Protein AF-A0A0G0BQN1-F1 (afdb_monomer_lite)

Sequence (142 aa):
MKVWSNLFIFFVFLTFLFSFQSVNAVGLVPCGNGVFDDSGNRIECNFCHIFELANNIYKFVVFELVPIVSILMIAIGGFTILISGASKPDAYKKGMDIIKITVVALIIIYASWLVVQFVLGILTSGPDQTWYNPTTWNQFDC

pLDDT: mean 74.26, std 11.16, range [49.66, 94.19]

Organism: NCBI:txid1618475

Foldseek 3Di:
DVVVVVVVVVVVVVVLVVPPPDDPCPDLQCADDPHADPVRHHRHDDPLSVLSSVVSVCCCCLVPVLVSVLVVQLVVLVVQLVVCPPPHVPSNVVSVVSNVVSVVVNCVSVVVLVVVQQVQLVVVDDPPGDSGDSCSSSPDPD

Radius of gyration: 21.96 Å; chains: 1; bounding box: 47×37×55 Å

InterPro domains:
  IPR043993 Type IV secretion system pilin [PF18895] (50-119)

Secondary structure (DSSP, 8-state):
-HHHHHHHHHHHHHHHHHT--------SS--STT-B-TTS-B----HHHHHHHHHHHHHIIIIIIHHHHHHHHHHHHHHHHHHHTTT-HHHHHHHHHHHHHHHHHHHHHHHHHHHHHHHHHHHT--TT--S--TTGGG----

Structure (mmCIF, N/CA/C/O backbone):
data_AF-A0A0G0BQN1-F1
#
_entry.id   AF-A0A0G0BQN1-F1
#
loop_
_atom_site.group_PDB
_atom_site.id
_atom_site.type_symbol
_atom_site.label_atom_id
_atom_site.label_alt_id
_atom_site.label_comp_id
_atom_site.label_asym_id
_atom_site.label_entity_id
_atom_site.label_seq_id
_atom_site.pdbx_PDB_ins_code
_atom_site.Cartn_x
_atom_site.Cartn_y
_atom_site.Cartn_z
_atom_site.occupancy
_atom_site.B_iso_or_equiv
_atom_site.auth_seq_id
_atom_site.auth_comp_id
_atom_site.auth_asym_id
_atom_site.auth_atom_id
_atom_site.pdbx_PDB_model_num
ATOM 1 N N . MET A 1 1 ? -18.821 16.408 28.438 1.00 52.41 1 MET A N 1
ATOM 2 C CA . MET A 1 1 ? -18.209 15.371 27.570 1.00 52.41 1 MET A CA 1
ATOM 3 C C . MET A 1 1 ? -18.250 15.705 26.072 1.00 52.41 1 MET A C 1
ATOM 5 O O . MET A 1 1 ? -17.236 15.511 25.422 1.00 52.41 1 MET A O 1
ATOM 9 N N . LYS A 1 2 ? -19.342 16.260 25.512 1.00 52.16 2 LYS A N 1
ATOM 10 C CA . LYS A 1 2 ? -19.440 16.615 24.071 1.00 52.16 2 LYS A CA 1
ATOM 11 C C . LYS A 1 2 ? -18.360 17.585 23.552 1.00 52.16 2 LYS A C 1
ATOM 13 O O . LYS A 1 2 ? -17.847 17.382 22.461 1.00 52.16 2 LYS A O 1
ATOM 18 N N . VAL A 1 3 ? -17.974 18.595 24.340 1.00 55.56 3 VAL A N 1
ATOM 19 C CA . VAL A 1 3 ? -16.977 19.609 23.926 1.00 55.56 3 VAL A CA 1
ATOM 20 C C . VAL A 1 3 ? -15.579 19.004 23.756 1.00 55.56 3 VAL A C 1
ATOM 22 O O . VAL A 1 3 ? -14.878 19.335 22.811 1.00 55.56 3 VAL A O 1
ATOM 25 N N . TRP A 1 4 ? -15.205 18.052 24.614 1.00 54.88 4 TRP A N 1
ATOM 26 C CA . TRP A 1 4 ? -13.903 17.381 24.551 1.00 54.88 4 TRP A CA 1
ATOM 27 C C . TRP A 1 4 ? -13.822 16.387 23.379 1.00 54.88 4 TRP A C 1
ATOM 29 O O . TRP A 1 4 ? -12.784 16.270 22.739 1.00 54.88 4 TRP A O 1
ATOM 39 N N . SER A 1 5 ? -14.950 15.761 23.016 1.00 58.78 5 SER A N 1
ATOM 40 C CA . SER A 1 5 ? -15.066 14.917 21.816 1.00 58.78 5 SER A CA 1
ATOM 41 C C . SER A 1 5 ? -14.889 15.713 20.519 1.00 58.78 5 SER A C 1
ATOM 43 O O . SER A 1 5 ? -14.205 15.248 19.613 1.00 58.78 5 SER A O 1
ATOM 45 N N . ASN A 1 6 ? -15.471 16.914 20.427 1.00 58.25 6 ASN A N 1
ATOM 46 C CA . ASN A 1 6 ? -15.323 17.771 19.244 1.00 58.25 6 ASN A CA 1
ATOM 47 C C . ASN A 1 6 ? -13.896 18.323 19.115 1.00 58.25 6 ASN A C 1
ATOM 49 O O . ASN A 1 6 ? -13.389 18.459 18.006 1.00 58.25 6 ASN A O 1
ATOM 53 N N . LEU A 1 7 ? -13.237 18.595 20.244 1.00 70.31 7 LEU A N 1
ATOM 54 C CA . LEU A 1 7 ? -11.866 19.103 20.288 1.00 70.31 7 LEU A CA 1
ATOM 55 C C . LEU A 1 7 ? -10.844 18.019 19.902 1.00 70.31 7 LEU A C 1
ATOM 57 O O . LEU A 1 7 ? -9.885 18.308 19.195 1.00 70.31 7 LEU A O 1
ATOM 61 N N . PHE A 1 8 ? -11.098 16.760 20.274 1.00 73.00 8 PHE A N 1
ATOM 62 C CA . PHE A 1 8 ? -10.275 15.619 19.863 1.00 73.00 8 PHE A CA 1
ATOM 63 C C . PHE A 1 8 ? -10.458 15.267 18.376 1.00 73.00 8 PHE A C 1
ATOM 65 O O . PHE A 1 8 ? -9.475 15.026 17.684 1.00 73.00 8 PHE A O 1
ATOM 72 N N . ILE A 1 9 ? -11.691 15.316 17.851 1.00 75.12 9 ILE A N 1
ATOM 73 C CA . ILE A 1 9 ? -11.966 15.133 16.411 1.00 75.12 9 ILE A CA 1
ATOM 74 C C . ILE A 1 9 ? -11.292 16.235 15.584 1.00 75.12 9 ILE A C 1
ATOM 76 O O . ILE A 1 9 ? -10.688 15.944 14.554 1.00 75.12 9 ILE A O 1
ATOM 80 N N . PHE A 1 10 ? -11.343 17.486 16.052 1.00 79.56 10 PHE A N 1
ATOM 81 C CA . PHE A 1 10 ? -10.657 18.606 15.410 1.00 79.56 10 PHE A CA 1
ATOM 82 C C . PHE A 1 10 ? -9.134 18.421 15.419 1.00 79.56 10 PHE A C 1
ATOM 84 O O . PHE A 1 10 ? -8.492 18.687 14.411 1.00 79.56 10 PHE A O 1
ATOM 91 N N . PHE A 1 11 ? -8.566 17.897 16.512 1.00 78.62 11 PHE A N 1
ATOM 92 C CA . PHE A 1 11 ? -7.132 17.615 16.624 1.00 78.62 11 PHE A CA 1
ATOM 93 C C . PHE A 1 11 ? -6.684 16.470 15.702 1.00 78.62 11 PHE A C 1
ATOM 95 O O . PHE A 1 11 ? -5.687 16.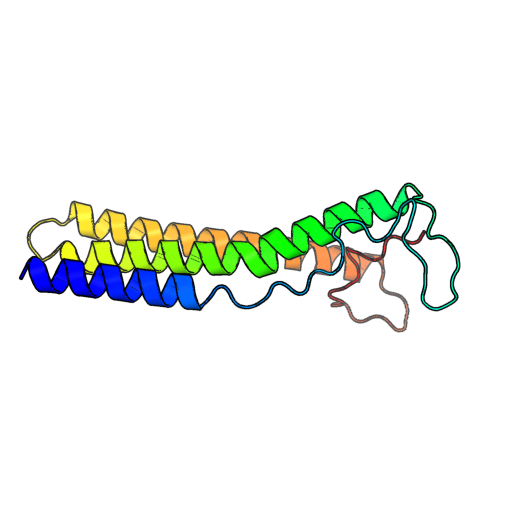619 15.005 1.00 78.62 11 PHE A O 1
ATOM 102 N N . VAL A 1 12 ? -7.454 15.377 15.617 1.00 79.06 12 VAL A N 1
ATOM 103 C CA . VAL A 1 12 ? -7.199 14.260 14.685 1.00 79.06 12 VAL A CA 1
ATOM 104 C C . VAL A 1 12 ? -7.296 14.721 13.224 1.00 79.06 12 VAL A C 1
ATOM 106 O O . VAL A 1 12 ? -6.461 14.353 12.396 1.00 79.06 12 VAL A O 1
ATOM 109 N N . PHE A 1 13 ? -8.270 15.579 12.908 1.00 74.56 13 PHE A N 1
ATOM 110 C CA . PHE A 1 13 ? -8.412 16.182 11.582 1.00 74.56 13 PHE A CA 1
ATOM 111 C C . PHE A 1 13 ? -7.251 17.137 11.256 1.00 74.56 13 PHE A C 1
ATOM 113 O O . PHE A 1 13 ? -6.736 17.112 10.143 1.00 74.56 13 PHE A O 1
ATOM 120 N N . LEU A 1 14 ? -6.771 17.918 12.231 1.00 73.31 14 LEU A N 1
ATOM 121 C CA . LEU A 1 14 ? -5.602 18.791 12.075 1.00 73.31 14 LEU A CA 1
ATOM 122 C C . LEU A 1 14 ? -4.302 18.008 11.878 1.00 73.31 14 LEU A C 1
ATOM 124 O O . LEU A 1 14 ? -3.493 18.390 11.039 1.00 73.31 14 LEU A O 1
ATOM 128 N N . THR A 1 15 ? -4.107 16.902 12.602 1.00 70.00 15 THR A N 1
ATOM 129 C CA . THR A 1 15 ? -2.942 16.028 12.396 1.00 70.00 15 THR A CA 1
ATOM 130 C C . THR A 1 15 ? -2.987 15.343 11.034 1.00 70.00 15 THR A C 1
ATOM 132 O O . THR A 1 15 ? -1.955 15.228 10.387 1.00 70.00 15 THR A O 1
ATOM 135 N N . PHE A 1 16 ? -4.180 14.973 10.553 1.00 68.12 16 PHE A N 1
ATOM 136 C CA . PHE A 1 16 ? -4.366 14.429 9.207 1.00 68.12 16 PHE A CA 1
ATOM 137 C C . PHE A 1 16 ? -4.061 15.475 8.123 1.00 68.12 16 PHE A C 1
ATOM 139 O O . PHE A 1 16 ? -3.376 15.167 7.153 1.00 68.12 16 PHE A O 1
ATOM 146 N N . LEU A 1 17 ? -4.482 16.732 8.322 1.00 66.62 17 LEU A N 1
ATOM 147 C CA . LEU A 1 17 ? -4.141 17.851 7.435 1.00 66.62 17 LEU A CA 1
ATOM 148 C C . LEU A 1 17 ? -2.638 18.184 7.436 1.00 66.62 17 LEU A C 1
ATOM 150 O O . LEU A 1 17 ? -2.108 18.624 6.419 1.00 66.62 17 LEU A O 1
ATOM 154 N N . PHE A 1 18 ? -1.946 17.967 8.555 1.00 63.12 18 PHE A N 1
ATOM 155 C CA . PHE A 1 18 ? -0.506 18.209 8.668 1.00 63.12 18 PHE A CA 1
ATOM 156 C C . PHE A 1 18 ? 0.346 17.072 8.070 1.00 63.12 18 PHE A C 1
ATOM 158 O O . PHE A 1 18 ? 1.505 17.290 7.728 1.00 63.12 18 PHE A O 1
ATOM 165 N N . SER A 1 19 ? -0.224 15.871 7.898 1.00 54.97 19 SER A N 1
ATOM 166 C CA . SER A 1 19 ? 0.442 14.716 7.276 1.00 54.97 19 SER A CA 1
ATOM 167 C C . SER A 1 19 ? 0.422 14.712 5.744 1.00 54.97 19 SER A C 1
ATOM 169 O O . SER A 1 19 ? 1.053 13.841 5.150 1.00 54.97 19 SER A O 1
ATOM 171 N N . PHE A 1 20 ? -0.227 15.678 5.083 1.00 56.59 20 PHE A N 1
ATOM 172 C CA . PHE A 1 20 ? -0.049 15.892 3.641 1.00 56.59 20 PHE A CA 1
ATOM 173 C C . PHE A 1 20 ? 1.320 16.544 3.376 1.00 56.59 20 PHE A C 1
ATOM 175 O O . PHE A 1 20 ? 1.406 17.713 3.003 1.00 56.59 20 PHE A O 1
ATOM 182 N N . GLN A 1 21 ? 2.413 15.819 3.623 1.00 56.06 21 GLN A N 1
ATOM 183 C CA . GLN A 1 21 ? 3.735 16.255 3.183 1.00 56.06 21 GLN A CA 1
ATOM 184 C C . GLN A 1 21 ? 3.933 15.971 1.689 1.00 56.06 21 GLN A C 1
ATOM 186 O O . GLN A 1 21 ? 3.294 15.109 1.093 1.00 56.06 21 GLN A O 1
ATOM 191 N N . SER A 1 22 ? 4.805 16.787 1.102 1.00 49.91 22 SER A N 1
ATOM 192 C CA . SER A 1 22 ? 5.112 16.959 -0.317 1.00 49.91 22 SER A CA 1
ATOM 193 C C . SER A 1 22 ? 5.118 15.677 -1.154 1.00 49.91 22 SER A C 1
ATOM 195 O O . SER A 1 22 ? 6.048 14.874 -1.071 1.00 49.91 22 SER A O 1
ATOM 197 N N . VAL A 1 23 ? 4.141 15.570 -2.059 1.00 52.09 23 VAL A N 1
ATOM 198 C CA . VAL A 1 23 ? 4.241 14.731 -3.259 1.00 52.09 23 VAL A CA 1
ATOM 199 C C . VAL A 1 23 ? 5.434 15.227 -4.076 1.00 52.09 23 VAL A C 1
ATOM 201 O O . VAL A 1 23 ? 5.432 16.352 -4.578 1.00 52.09 23 VAL A O 1
ATOM 204 N N . ASN A 1 24 ? 6.465 14.391 -4.204 1.00 53.50 24 ASN A N 1
ATOM 205 C CA . ASN A 1 24 ? 7.507 14.591 -5.204 1.00 53.50 24 ASN A CA 1
ATOM 206 C C . ASN A 1 24 ? 6.861 14.341 -6.567 1.00 53.50 24 ASN A C 1
ATOM 208 O O . ASN A 1 24 ? 6.546 13.203 -6.913 1.00 53.50 24 ASN A O 1
ATOM 212 N N . ALA A 1 25 ? 6.594 15.415 -7.306 1.00 49.66 25 ALA A N 1
ATOM 213 C CA . ALA A 1 25 ? 5.970 15.349 -8.617 1.00 49.66 25 ALA A CA 1
ATOM 214 C C . ALA A 1 25 ? 6.978 14.840 -9.660 1.00 49.66 25 ALA A C 1
ATOM 216 O O . ALA A 1 25 ? 7.491 15.604 -10.473 1.00 49.66 25 ALA A O 1
ATOM 217 N N . VAL A 1 26 ? 7.262 13.537 -9.640 1.00 57.91 26 VAL A N 1
ATOM 218 C CA . VAL A 1 26 ? 7.692 12.843 -10.856 1.00 57.91 26 VAL A CA 1
ATOM 219 C C . VAL A 1 26 ? 6.457 12.808 -11.752 1.00 57.91 26 VAL A C 1
ATOM 221 O O . VAL A 1 26 ? 5.398 12.339 -11.331 1.00 57.91 26 VAL A O 1
ATOM 224 N N . GLY A 1 27 ? 6.552 13.409 -12.938 1.00 64.88 27 GLY A N 1
ATOM 225 C CA . GLY A 1 27 ? 5.425 13.514 -13.860 1.00 64.88 27 GLY A CA 1
ATOM 226 C C . GLY A 1 27 ? 4.776 12.150 -14.087 1.00 64.88 27 GLY A C 1
ATOM 227 O O . GLY A 1 27 ? 5.459 11.175 -14.385 1.00 64.88 27 GLY A O 1
ATOM 228 N N . LEU A 1 28 ? 3.447 12.081 -13.946 1.00 64.50 28 LEU A N 1
ATOM 229 C CA . LEU A 1 28 ? 2.675 10.848 -14.154 1.00 64.50 28 LEU A CA 1
ATOM 230 C C . LEU A 1 28 ? 2.923 10.265 -15.557 1.00 64.50 28 LEU A C 1
ATOM 232 O O . LEU A 1 28 ? 2.929 9.048 -15.728 1.00 64.50 28 LEU A O 1
ATOM 236 N N . VAL A 1 29 ? 3.179 11.151 -16.527 1.00 67.12 29 VAL A N 1
ATOM 237 C CA . VAL A 1 29 ? 3.641 10.835 -17.878 1.00 67.12 29 VAL A CA 1
ATOM 238 C C . VAL A 1 29 ? 5.076 11.365 -18.034 1.00 67.12 29 VAL A C 1
ATOM 240 O O . VAL A 1 29 ? 5.262 12.583 -18.013 1.00 67.12 29 VAL A O 1
ATOM 243 N N . PRO A 1 30 ? 6.087 10.498 -18.209 1.00 69.50 30 PRO A N 1
ATOM 244 C CA . PRO A 1 30 ? 7.478 10.908 -18.413 1.00 69.50 30 PRO A CA 1
ATOM 245 C C . PRO A 1 30 ? 7.811 11.217 -19.888 1.00 69.50 30 PRO A C 1
ATOM 247 O O . PRO A 1 30 ? 8.970 11.178 -20.281 1.00 69.50 30 PRO A O 1
ATOM 250 N N . CYS A 1 31 ? 6.815 11.515 -20.726 1.00 74.81 31 CYS A N 1
ATOM 251 C CA . CYS A 1 31 ? 6.993 11.787 -22.154 1.00 74.81 31 CYS A CA 1
ATOM 252 C C . CYS A 1 31 ? 6.039 12.891 -22.631 1.00 74.81 31 CYS A C 1
ATOM 254 O O . CYS A 1 31 ? 4.992 13.135 -22.022 1.00 74.81 31 CYS A O 1
ATOM 256 N N . GLY A 1 32 ? 6.377 13.551 -23.739 1.00 68.88 32 GLY A N 1
ATOM 257 C CA . GLY A 1 32 ? 5.509 14.541 -24.377 1.00 68.88 32 GLY A CA 1
ATOM 258 C C . GLY A 1 32 ? 6.243 15.799 -24.828 1.00 68.88 32 GLY A C 1
ATOM 259 O O . GLY A 1 32 ? 7.434 15.992 -24.590 1.00 68.88 32 GLY A O 1
ATOM 260 N N . ASN A 1 33 ? 5.510 16.691 -25.496 1.00 63.16 33 ASN A N 1
ATOM 261 C CA . ASN A 1 33 ? 6.064 17.954 -25.977 1.00 63.16 33 ASN A CA 1
ATOM 262 C C . ASN A 1 33 ? 6.497 18.832 -24.792 1.00 63.16 33 ASN A C 1
ATOM 264 O O . ASN A 1 33 ? 5.653 19.388 -24.095 1.00 63.16 33 ASN A O 1
ATOM 268 N N . GLY A 1 34 ? 7.812 18.961 -24.588 1.00 67.00 34 GLY A N 1
ATOM 269 C CA . GLY A 1 34 ? 8.412 19.741 -23.499 1.00 67.00 34 GLY A CA 1
ATOM 270 C C . GLY A 1 34 ? 9.108 18.912 -22.415 1.00 67.00 34 GLY A C 1
ATOM 271 O O . GLY A 1 34 ? 9.641 19.508 -21.483 1.00 67.00 34 GLY A O 1
ATOM 272 N N . VAL A 1 35 ? 9.135 17.578 -22.538 1.00 70.38 35 VAL A N 1
ATOM 273 C CA . VAL A 1 35 ? 9.919 16.689 -21.667 1.00 70.38 35 VAL A CA 1
ATOM 274 C C . VAL A 1 35 ? 11.215 16.297 -22.379 1.00 70.38 35 VAL A C 1
ATOM 276 O O . VAL A 1 35 ? 11.184 15.814 -23.515 1.00 70.38 35 VAL A O 1
ATOM 279 N N . PHE A 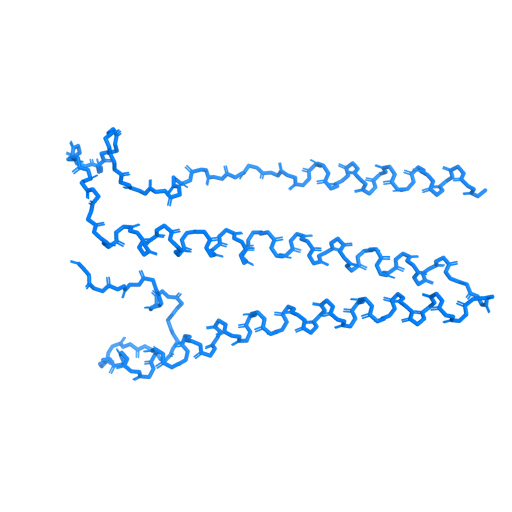1 36 ? 12.346 16.533 -21.714 1.00 70.38 36 PHE A N 1
ATOM 280 C CA . PHE A 1 36 ? 13.683 16.246 -22.224 1.00 70.38 36 PHE A CA 1
ATOM 281 C C . PHE A 1 36 ? 14.399 15.282 -21.279 1.00 70.38 36 PHE A C 1
ATOM 283 O O . PHE A 1 36 ? 14.222 15.386 -20.065 1.00 70.38 36 PHE A O 1
ATOM 290 N N . ASP A 1 37 ? 15.179 14.353 -21.826 1.00 72.94 37 ASP A N 1
ATOM 291 C CA . ASP A 1 37 ? 16.095 13.540 -21.023 1.00 72.94 37 ASP A CA 1
ATOM 292 C C . ASP A 1 37 ? 17.246 14.403 -20.458 1.00 72.94 37 ASP A C 1
ATOM 294 O O . ASP A 1 37 ? 17.428 15.564 -20.842 1.00 72.94 37 ASP A O 1
ATOM 298 N N . ASP A 1 38 ? 18.066 13.834 -19.569 1.00 73.38 38 ASP A N 1
ATOM 299 C CA . ASP A 1 38 ? 19.250 14.509 -19.004 1.00 73.38 38 ASP A CA 1
ATOM 300 C C . ASP A 1 38 ? 20.288 14.915 -20.076 1.00 73.38 38 ASP A C 1
ATOM 302 O O . ASP A 1 38 ? 21.215 15.678 -19.803 1.00 73.38 38 ASP A O 1
ATOM 306 N N . SER A 1 39 ? 20.132 14.413 -21.306 1.00 75.94 39 SER A N 1
ATOM 307 C CA . SER A 1 39 ? 20.958 14.718 -22.477 1.00 75.94 39 SER A CA 1
ATOM 308 C C . SER A 1 39 ? 20.327 15.767 -23.412 1.00 75.94 39 SER A C 1
ATOM 310 O O . SER A 1 39 ? 20.934 16.124 -24.423 1.00 75.94 39 SER A O 1
ATOM 312 N N . GLY A 1 40 ? 19.146 16.306 -23.082 1.00 74.81 40 GLY A N 1
ATOM 313 C CA . GLY A 1 40 ? 18.438 17.320 -23.867 1.00 74.81 40 GLY A CA 1
ATOM 314 C C . GLY A 1 40 ? 17.654 16.789 -25.077 1.00 74.81 40 GLY A C 1
ATOM 315 O O . GLY A 1 40 ? 17.189 17.593 -25.891 1.00 74.81 40 GLY A O 1
ATOM 316 N N . ASN A 1 41 ? 17.478 15.474 -25.218 1.00 75.19 41 ASN A N 1
ATOM 317 C CA . ASN A 1 41 ? 16.669 14.871 -26.278 1.00 75.19 41 ASN A CA 1
ATOM 318 C C . ASN A 1 41 ? 15.191 14.870 -25.893 1.00 75.19 41 ASN A C 1
ATOM 320 O O . ASN A 1 41 ? 14.833 14.639 -24.741 1.00 75.19 41 ASN A O 1
ATOM 324 N N . ARG A 1 42 ? 14.311 15.095 -26.872 1.00 70.25 42 ARG A N 1
ATOM 325 C CA . ARG A 1 42 ? 12.862 15.008 -26.653 1.00 70.25 42 ARG A CA 1
ATOM 326 C C . ARG A 1 42 ? 12.459 13.560 -26.407 1.00 70.25 42 ARG A C 1
ATOM 328 O O . ARG A 1 42 ? 12.756 12.698 -27.231 1.00 70.25 42 ARG A O 1
ATOM 335 N N . ILE A 1 43 ? 11.719 13.323 -25.329 1.00 74.31 43 ILE A N 1
ATOM 336 C CA . ILE A 1 43 ? 11.127 12.011 -25.060 1.00 74.31 43 ILE A CA 1
ATOM 337 C C . ILE A 1 43 ? 9.805 11.924 -25.825 1.00 74.31 43 ILE A C 1
ATOM 339 O O . ILE A 1 43 ? 8.765 12.430 -25.385 1.00 74.31 43 ILE A O 1
ATOM 343 N N . GLU A 1 44 ? 9.857 11.328 -27.016 1.00 72.19 44 GLU A N 1
ATOM 344 C CA . GLU A 1 44 ? 8.666 11.057 -27.819 1.00 72.19 44 GLU A CA 1
ATOM 345 C C . GLU A 1 44 ? 7.820 9.956 -27.164 1.00 72.19 44 GLU A C 1
ATOM 347 O O . GLU A 1 44 ? 8.320 8.900 -26.782 1.00 72.19 44 GLU A O 1
ATOM 352 N N . CYS A 1 45 ? 6.512 10.193 -27.024 1.00 73.12 45 CYS A N 1
ATOM 353 C CA . CYS A 1 45 ? 5.614 9.199 -26.446 1.00 73.12 45 CYS A CA 1
ATOM 354 C C . CYS A 1 45 ? 5.388 8.037 -27.420 1.00 73.12 45 CYS A C 1
ATOM 356 O O . CYS A 1 45 ? 4.580 8.136 -28.343 1.00 73.12 45 CYS A O 1
ATOM 358 N N . ASN A 1 46 ? 6.062 6.918 -27.173 1.00 71.50 46 ASN A N 1
ATOM 359 C CA . ASN A 1 46 ? 5.733 5.626 -27.765 1.00 71.50 46 ASN A CA 1
ATOM 360 C C . ASN A 1 46 ? 4.660 4.890 -26.927 1.00 71.50 46 ASN A C 1
ATOM 362 O O . ASN A 1 46 ? 4.402 5.249 -25.774 1.00 71.50 46 ASN A O 1
ATOM 366 N N . PHE A 1 47 ? 4.056 3.826 -27.470 1.00 70.00 47 PHE A N 1
ATOM 367 C CA . PHE A 1 47 ? 3.055 2.993 -26.779 1.00 70.00 47 PHE A CA 1
ATOM 368 C C . PHE A 1 47 ? 3.537 2.455 -25.420 1.00 70.00 47 PHE A C 1
ATOM 370 O O . PHE A 1 47 ? 2.733 2.198 -24.530 1.00 70.00 47 PHE A O 1
ATOM 377 N N . CYS A 1 48 ? 4.847 2.347 -25.229 1.00 74.19 48 CYS A N 1
ATOM 378 C CA . CYS A 1 48 ? 5.479 1.870 -24.004 1.00 74.19 48 CYS A CA 1
ATOM 379 C C . CYS A 1 48 ? 5.316 2.824 -22.814 1.00 74.19 48 CYS A C 1
ATOM 381 O O . CYS A 1 48 ? 5.072 2.378 -21.693 1.00 74.19 48 CYS A O 1
ATOM 383 N N . HIS A 1 49 ? 5.302 4.137 -23.051 1.00 75.06 49 HIS A N 1
ATOM 384 C CA . HIS A 1 49 ? 5.078 5.116 -21.984 1.00 75.06 49 HIS A CA 1
ATOM 385 C C . HIS A 1 49 ? 3.623 5.137 -21.479 1.00 75.06 49 HIS A C 1
ATOM 387 O O . HIS A 1 49 ? 3.355 5.638 -20.388 1.00 75.06 49 HIS A O 1
ATOM 393 N N . ILE A 1 50 ? 2.671 4.553 -22.221 1.00 75.88 50 ILE A N 1
ATOM 394 C CA . ILE A 1 50 ? 1.289 4.362 -21.744 1.00 75.88 50 ILE A CA 1
ATOM 395 C C . ILE A 1 50 ? 1.255 3.314 -20.622 1.00 75.88 50 ILE A C 1
ATOM 397 O O . ILE A 1 50 ? 0.552 3.494 -19.625 1.00 75.88 50 ILE A O 1
ATOM 401 N N . PHE A 1 51 ? 2.039 2.240 -20.749 1.00 75.50 51 PHE A N 1
ATOM 402 C CA . PHE A 1 51 ? 2.176 1.234 -19.693 1.00 75.50 51 PHE A CA 1
ATOM 403 C C . PHE A 1 51 ? 2.915 1.798 -18.478 1.00 75.50 51 PHE A C 1
ATOM 405 O O . PHE A 1 51 ? 2.539 1.516 -17.340 1.00 75.50 51 PHE A O 1
ATOM 412 N N . GLU A 1 52 ? 3.901 2.665 -18.705 1.00 77.19 52 GLU A N 1
ATOM 413 C CA . GLU A 1 52 ? 4.599 3.370 -17.633 1.00 77.19 52 GLU A CA 1
ATOM 414 C C . GLU A 1 52 ? 3.674 4.324 -16.863 1.00 77.19 52 GLU A C 1
ATOM 416 O O . GLU A 1 52 ? 3.675 4.313 -15.630 1.00 77.19 52 GLU A O 1
ATOM 421 N N . LEU A 1 53 ? 2.803 5.061 -17.563 1.00 78.12 53 LEU A N 1
ATOM 422 C CA . LEU A 1 53 ? 1.750 5.870 -16.942 1.00 78.12 53 LEU A CA 1
ATOM 423 C C . LEU A 1 53 ? 0.835 5.011 -16.060 1.00 78.12 53 LEU A C 1
ATOM 425 O O . LEU A 1 53 ? 0.578 5.364 -14.908 1.00 78.12 53 LEU A O 1
ATOM 429 N N . ALA A 1 54 ? 0.352 3.876 -16.572 1.00 80.75 54 ALA A N 1
ATOM 430 C CA . ALA A 1 54 ? -0.510 2.978 -15.804 1.00 80.75 54 ALA A CA 1
ATOM 431 C C . ALA A 1 54 ? 0.200 2.438 -14.549 1.00 80.75 54 ALA A C 1
ATOM 433 O O . ALA A 1 54 ? -0.389 2.397 -13.467 1.00 80.75 54 ALA A O 1
ATOM 434 N N . ASN A 1 55 ? 1.483 2.094 -14.668 1.00 79.81 55 ASN A N 1
ATOM 435 C CA . ASN A 1 55 ? 2.338 1.681 -13.557 1.00 79.81 55 ASN A CA 1
ATOM 436 C C . ASN A 1 55 ? 2.538 2.804 -12.524 1.00 79.81 55 ASN A C 1
ATOM 438 O O . ASN A 1 55 ? 2.437 2.552 -11.323 1.00 79.81 55 ASN A O 1
ATOM 442 N N . ASN A 1 56 ? 2.747 4.044 -12.962 1.00 79.25 56 ASN A N 1
ATOM 443 C CA . ASN A 1 56 ? 2.886 5.198 -12.072 1.00 79.25 56 ASN A CA 1
ATOM 444 C C . ASN A 1 56 ? 1.576 5.510 -11.336 1.00 79.25 56 ASN A C 1
ATOM 446 O O . ASN A 1 56 ? 1.593 5.749 -10.128 1.00 79.25 56 ASN A O 1
ATOM 450 N N . ILE A 1 57 ? 0.433 5.420 -12.026 1.00 83.75 57 ILE A N 1
ATOM 451 C CA . ILE A 1 57 ? -0.896 5.541 -11.409 1.00 83.75 57 ILE A CA 1
ATOM 452 C C . ILE A 1 57 ? -1.103 4.433 -10.379 1.00 83.75 57 ILE A C 1
ATOM 454 O O . ILE A 1 57 ? -1.511 4.716 -9.254 1.00 83.75 57 ILE A O 1
ATOM 458 N N . TYR A 1 58 ? -0.803 3.181 -10.731 1.00 83.94 58 TYR A N 1
ATOM 459 C CA . TYR A 1 58 ? -0.914 2.063 -9.797 1.00 83.94 58 TYR A CA 1
ATOM 460 C C . TYR A 1 58 ? -0.040 2.290 -8.563 1.00 83.94 58 TYR A C 1
ATOM 462 O O . TYR A 1 58 ? -0.521 2.131 -7.443 1.00 83.94 58 TYR A O 1
ATOM 470 N N . LYS A 1 59 ? 1.220 2.707 -8.746 1.00 81.06 59 LYS A N 1
ATOM 471 C CA . LYS A 1 59 ? 2.133 2.979 -7.632 1.00 81.06 59 LYS A CA 1
ATOM 472 C C . LYS A 1 59 ? 1.588 4.073 -6.723 1.00 81.06 59 LYS A C 1
ATOM 474 O O . LYS A 1 59 ? 1.551 3.885 -5.514 1.00 81.06 59 LYS A O 1
ATOM 479 N N . PHE A 1 60 ? 1.099 5.165 -7.300 1.00 81.31 60 PHE A N 1
ATOM 480 C CA . PHE A 1 60 ? 0.491 6.249 -6.539 1.00 81.31 60 PHE A CA 1
ATOM 481 C C . PHE A 1 60 ? -0.747 5.780 -5.762 1.00 81.31 60 PHE A C 1
ATOM 483 O O . PHE A 1 60 ? -0.869 6.018 -4.563 1.00 81.31 60 PHE A O 1
ATOM 490 N N . VAL A 1 61 ? -1.659 5.054 -6.409 1.00 84.94 61 VAL A N 1
ATOM 491 C CA . VAL A 1 61 ? -2.885 4.594 -5.747 1.00 84.94 61 VAL A CA 1
ATOM 492 C C . VAL A 1 61 ? -2.567 3.573 -4.652 1.00 84.94 61 VAL A C 1
ATOM 494 O O . VAL A 1 61 ? -3.074 3.695 -3.541 1.00 84.94 61 VAL A O 1
ATOM 497 N N . VAL A 1 62 ? -1.728 2.578 -4.928 1.00 84.62 62 VAL A N 1
ATOM 498 C CA . VAL A 1 62 ? -1.505 1.448 -4.015 1.00 84.62 62 VAL A CA 1
ATOM 499 C C . VAL A 1 62 ? -0.481 1.751 -2.924 1.00 84.62 62 VAL A C 1
ATOM 501 O O . VAL A 1 62 ? -0.681 1.333 -1.785 1.00 84.62 62 VAL A O 1
ATOM 504 N N . PHE A 1 63 ? 0.601 2.465 -3.231 1.00 81.19 63 PHE A N 1
ATOM 505 C CA . PHE A 1 63 ? 1.646 2.753 -2.244 1.00 81.19 63 PHE A CA 1
ATOM 506 C C . PHE A 1 63 ? 1.440 4.078 -1.509 1.00 81.19 63 PHE A C 1
ATOM 508 O O . PHE A 1 63 ? 1.872 4.172 -0.366 1.00 81.19 63 PHE A O 1
ATOM 515 N N . GLU A 1 64 ? 0.737 5.051 -2.097 1.00 81.06 64 GLU A N 1
ATOM 516 C CA . GLU A 1 64 ? 0.496 6.348 -1.450 1.00 81.06 64 GLU A CA 1
ATOM 517 C C . GLU A 1 64 ? -0.936 6.446 -0.905 1.00 81.06 64 GLU A C 1
ATOM 519 O O . GLU A 1 64 ? -1.157 6.701 0.277 1.00 81.06 64 GLU A O 1
ATOM 524 N N . LEU A 1 65 ? -1.945 6.196 -1.747 1.00 84.44 65 LEU A N 1
ATOM 525 C CA . LEU A 1 65 ? -3.339 6.500 -1.408 1.00 84.44 65 LEU A CA 1
ATOM 526 C C . LEU A 1 65 ? -4.001 5.433 -0.518 1.00 84.44 65 LEU A C 1
ATOM 528 O O . LEU A 1 65 ? -4.661 5.766 0.469 1.00 84.44 65 LEU A O 1
ATOM 532 N N . VAL A 1 66 ? -3.819 4.149 -0.833 1.00 87.75 66 VAL A N 1
ATOM 533 C CA . VAL A 1 66 ? -4.366 3.021 -0.058 1.00 87.75 66 VAL A CA 1
ATOM 534 C C . VAL A 1 66 ? -3.935 3.036 1.418 1.00 87.75 66 VAL A C 1
ATOM 536 O O . VAL A 1 66 ? -4.827 2.937 2.268 1.00 87.75 66 VAL A O 1
ATOM 539 N N . PRO A 1 67 ? -2.644 3.187 1.788 1.00 83.88 67 PRO A N 1
ATOM 540 C CA . PRO A 1 67 ? -2.258 3.206 3.199 1.00 83.88 67 PRO A CA 1
ATOM 541 C C . PRO A 1 67 ? -2.903 4.375 3.952 1.00 83.88 67 PRO A C 1
ATOM 543 O O . PRO A 1 67 ? -3.458 4.162 5.030 1.00 83.88 67 PRO A O 1
ATOM 546 N N . ILE A 1 68 ? -2.959 5.568 3.356 1.00 83.44 68 ILE A N 1
ATOM 547 C CA . ILE A 1 68 ? -3.605 6.744 3.963 1.00 83.44 68 ILE A CA 1
ATOM 548 C C . ILE A 1 68 ? -5.094 6.480 4.232 1.00 83.44 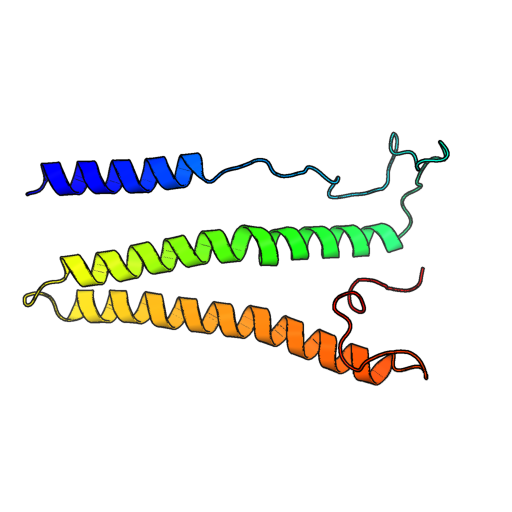68 ILE A C 1
ATOM 550 O O . ILE A 1 68 ? -5.583 6.692 5.346 1.00 83.44 68 ILE A O 1
ATOM 554 N N . VAL A 1 69 ? -5.823 5.975 3.232 1.00 86.12 69 VAL A N 1
ATOM 555 C CA . VAL A 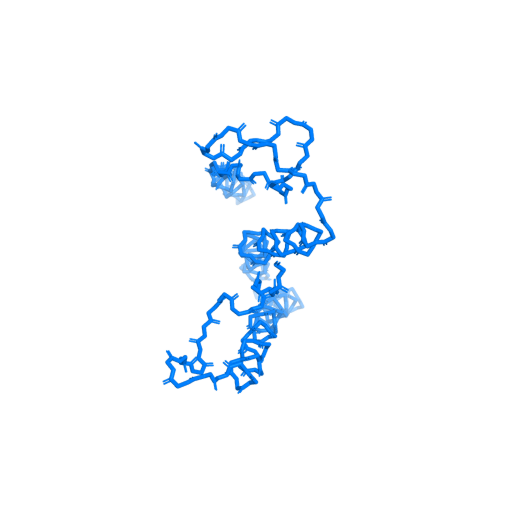1 69 ? -7.262 5.686 3.361 1.00 86.12 69 VAL A CA 1
ATOM 556 C C . VAL A 1 69 ? -7.516 4.572 4.377 1.00 86.12 69 VAL A C 1
ATOM 558 O O . VAL A 1 69 ? -8.456 4.652 5.170 1.00 86.12 69 VAL A O 1
ATOM 561 N N . SER A 1 70 ? -6.675 3.541 4.389 1.00 85.44 70 SER A N 1
ATOM 562 C CA . SER A 1 70 ? -6.831 2.415 5.309 1.00 85.44 70 SER A CA 1
ATOM 563 C C . SER A 1 70 ? -6.624 2.813 6.774 1.00 85.44 70 SER A C 1
ATOM 565 O O . SER A 1 70 ? -7.416 2.409 7.628 1.00 85.44 70 SER A O 1
ATOM 567 N N . ILE A 1 71 ? -5.651 3.682 7.070 1.00 84.94 71 ILE A N 1
ATOM 568 C CA . ILE A 1 71 ? -5.453 4.248 8.413 1.00 84.94 71 ILE A CA 1
ATOM 569 C C . ILE A 1 71 ? -6.698 5.028 8.850 1.00 84.94 71 ILE A C 1
ATOM 571 O O . ILE A 1 71 ? -7.159 4.872 9.983 1.00 84.94 71 ILE A O 1
ATOM 575 N N . LEU A 1 72 ? -7.290 5.817 7.948 1.00 84.75 72 LEU A N 1
ATOM 576 C CA . LEU A 1 72 ? -8.498 6.588 8.239 1.00 84.75 72 LEU A CA 1
ATOM 577 C C . LEU A 1 72 ? -9.703 5.678 8.541 1.00 84.75 72 LEU A C 1
ATOM 579 O O . LEU A 1 72 ? -10.417 5.897 9.521 1.00 84.75 72 LEU A O 1
ATOM 583 N N . MET A 1 73 ? -9.901 4.624 7.747 1.00 83.19 73 MET A N 1
ATOM 584 C CA . MET A 1 73 ? -10.952 3.619 7.966 1.00 83.19 73 MET A CA 1
ATOM 585 C C . MET A 1 73 ? -10.783 2.892 9.307 1.00 83.19 73 MET A C 1
ATOM 587 O O . MET A 1 73 ? -11.757 2.722 10.046 1.00 83.19 73 MET A O 1
ATOM 591 N N . ILE A 1 74 ? -9.550 2.508 9.657 1.00 85.31 74 ILE A N 1
ATOM 592 C CA . ILE A 1 74 ? -9.239 1.862 10.940 1.00 85.31 74 ILE A CA 1
ATOM 593 C C . ILE A 1 74 ? -9.488 2.829 12.102 1.00 85.31 74 ILE A C 1
ATOM 595 O O . ILE A 1 74 ? -10.079 2.426 13.106 1.00 85.31 74 ILE A O 1
ATOM 599 N N . ALA A 1 75 ? -9.118 4.105 11.967 1.00 84.25 75 ALA A N 1
ATOM 600 C CA . ALA A 1 75 ? -9.385 5.123 12.981 1.00 84.25 75 ALA A CA 1
ATOM 601 C C . ALA A 1 75 ? -10.895 5.317 13.211 1.00 84.25 75 ALA A C 1
ATOM 603 O O . ALA A 1 75 ? -11.344 5.349 14.359 1.00 84.25 75 ALA A O 1
ATOM 604 N N . ILE A 1 76 ? -11.700 5.371 12.143 1.00 81.94 76 ILE A N 1
ATOM 605 C CA . ILE A 1 76 ? -13.166 5.481 12.235 1.00 81.94 76 ILE A CA 1
ATOM 606 C C . ILE A 1 76 ? -13.772 4.222 12.872 1.00 81.94 76 ILE A C 1
ATOM 608 O O . ILE A 1 76 ? -14.630 4.325 13.756 1.00 81.94 76 ILE A O 1
ATOM 612 N N . GLY A 1 77 ? -13.316 3.033 12.470 1.00 82.12 77 GLY A N 1
ATOM 613 C CA . GLY A 1 77 ? -13.750 1.763 13.055 1.00 82.12 77 GLY A CA 1
ATOM 614 C C . GLY A 1 77 ? -13.423 1.674 14.547 1.00 82.12 77 GLY A C 1
ATOM 615 O O . GLY A 1 77 ? -14.303 1.380 15.359 1.00 82.12 77 GLY A O 1
ATOM 616 N N . GLY A 1 78 ? -12.191 2.025 14.927 1.00 82.88 78 GLY A N 1
ATOM 617 C CA . GLY A 1 78 ? -11.732 2.049 16.316 1.00 82.88 78 GLY A CA 1
ATOM 618 C C . GLY A 1 78 ? -12.500 3.057 17.169 1.00 82.88 78 GLY A C 1
ATOM 619 O O . GLY A 1 78 ? -12.942 2.735 18.271 1.00 82.88 78 GLY A O 1
ATOM 620 N N . PHE A 1 79 ? -12.760 4.251 16.638 1.00 78.69 79 PHE A N 1
ATOM 621 C CA . PHE A 1 79 ? -13.553 5.265 17.331 1.00 78.69 79 PHE A CA 1
ATOM 622 C C . PHE A 1 79 ? -15.015 4.831 17.524 1.00 78.69 79 PHE A C 1
ATOM 624 O O . PHE A 1 79 ? -15.591 5.030 18.595 1.00 78.69 79 PHE A O 1
ATOM 631 N N . THR A 1 80 ? -15.597 4.159 16.528 1.00 78.56 80 THR A N 1
ATOM 632 C CA . THR A 1 80 ? -16.955 3.595 16.616 1.00 78.56 80 THR A CA 1
ATOM 633 C C . THR A 1 80 ? -17.054 2.545 17.726 1.00 78.56 80 THR A C 1
ATOM 635 O O . THR A 1 80 ? -18.036 2.527 18.473 1.00 78.56 80 THR A O 1
ATOM 638 N N . ILE A 1 81 ? -16.015 1.721 17.898 1.00 80.62 81 ILE A N 1
ATOM 639 C CA . ILE A 1 81 ? -15.919 0.756 19.002 1.00 80.62 81 ILE A CA 1
ATOM 640 C C . ILE A 1 81 ? -15.845 1.482 20.352 1.00 80.62 81 ILE A C 1
ATOM 642 O O . ILE A 1 81 ? -16.606 1.146 21.259 1.00 80.62 81 ILE A O 1
ATOM 646 N N . LEU A 1 82 ? -15.000 2.508 20.486 1.00 78.69 82 LEU A N 1
ATOM 647 C CA . LEU A 1 82 ? -14.825 3.241 21.749 1.00 78.69 82 LEU A CA 1
ATOM 648 C C . LEU A 1 82 ? -16.099 3.977 22.203 1.00 78.69 82 LEU A C 1
ATOM 650 O O . LEU A 1 82 ? -16.381 4.029 23.398 1.00 78.69 82 LEU A O 1
ATOM 654 N N . ILE A 1 83 ? -16.898 4.508 21.270 1.00 76.62 83 ILE A N 1
ATOM 655 C CA . ILE A 1 83 ? -18.157 5.205 21.595 1.00 76.62 83 ILE A CA 1
ATOM 656 C C . ILE A 1 83 ? -19.311 4.232 21.859 1.00 76.62 83 ILE A C 1
ATOM 658 O O . ILE A 1 83 ? -20.274 4.589 22.541 1.00 76.62 83 ILE A O 1
ATOM 662 N N . SER A 1 84 ? -19.248 3.011 21.319 1.00 72.31 84 SER A N 1
ATOM 663 C CA . SER A 1 84 ? -20.372 2.072 21.386 1.00 72.31 84 SER A CA 1
ATOM 664 C C . SER A 1 84 ? -20.783 1.705 22.821 1.00 72.31 84 SER A C 1
ATOM 666 O O . SER A 1 84 ? -21.979 1.532 23.067 1.00 72.31 84 SER A O 1
ATOM 668 N N . GLY A 1 85 ? -19.843 1.708 23.779 1.00 62.09 85 GLY A N 1
ATOM 669 C CA . GLY A 1 85 ? -20.104 1.434 25.198 1.00 62.09 85 GLY A CA 1
ATOM 670 C C . GLY A 1 85 ? -20.822 0.095 25.447 1.00 62.09 85 GLY A C 1
ATOM 671 O O . GLY A 1 85 ? -21.162 -0.643 24.527 1.00 62.09 85 GLY A O 1
ATOM 672 N N . ALA A 1 86 ? -21.115 -0.234 26.708 1.00 59.34 86 ALA A N 1
ATOM 673 C CA . ALA A 1 86 ? -21.866 -1.454 27.047 1.00 59.34 86 ALA A CA 1
ATOM 674 C C 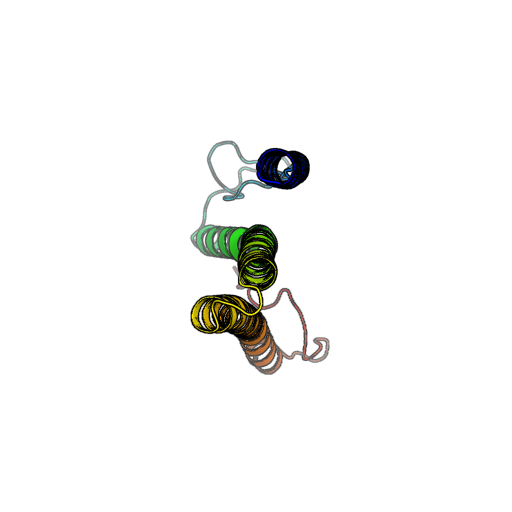. ALA A 1 86 ? -23.331 -1.446 26.546 1.00 59.34 86 ALA A C 1
ATOM 676 O O . ALA A 1 86 ? -24.023 -2.456 26.619 1.00 59.34 86 ALA A O 1
ATOM 677 N N . SER A 1 87 ? -23.826 -0.306 26.053 1.00 61.66 87 SER A N 1
ATOM 678 C CA . SER A 1 87 ? -25.252 -0.074 25.797 1.00 61.66 87 SER A CA 1
ATOM 679 C C . SER A 1 87 ? -25.694 -0.334 24.351 1.00 61.66 87 SER A C 1
ATOM 681 O O . SER A 1 87 ? -26.896 -0.316 24.093 1.00 61.66 87 SER A O 1
ATOM 683 N N . LYS A 1 88 ? -24.770 -0.533 23.393 1.00 66.62 88 LYS A N 1
ATOM 684 C CA . LYS A 1 88 ? -25.098 -0.736 21.964 1.00 66.62 88 LYS A CA 1
ATOM 685 C C . LYS A 1 88 ? -24.202 -1.799 21.304 1.00 66.62 88 LYS A C 1
ATOM 687 O O . LYS A 1 88 ? -23.259 -1.447 20.590 1.00 66.62 88 LYS A O 1
ATOM 692 N N . PRO A 1 89 ? -24.510 -3.098 21.476 1.00 72.25 89 PRO A N 1
ATOM 693 C CA . PRO A 1 89 ? -23.719 -4.193 20.904 1.00 72.25 89 PRO A CA 1
ATOM 694 C C . PRO A 1 89 ? -23.641 -4.163 19.367 1.00 72.25 89 PRO A C 1
ATOM 696 O O . PRO A 1 89 ? -22.640 -4.593 18.795 1.00 72.25 89 PRO A O 1
ATOM 699 N N . ASP A 1 90 ? -24.645 -3.604 18.688 1.00 78.38 90 ASP A N 1
ATOM 700 C CA . ASP A 1 90 ? -24.649 -3.495 17.223 1.00 78.38 90 ASP A CA 1
ATOM 701 C C . ASP A 1 90 ? -23.604 -2.503 16.697 1.00 78.38 90 ASP A C 1
ATOM 703 O O . ASP A 1 90 ? -22.975 -2.743 15.666 1.00 78.38 90 ASP A O 1
ATOM 707 N N . ALA A 1 91 ? -23.355 -1.411 17.427 1.00 72.31 91 ALA A N 1
ATOM 708 C CA . ALA A 1 91 ? -22.333 -0.433 17.054 1.00 72.31 91 ALA A CA 1
ATOM 709 C C . ALA A 1 91 ? -20.914 -0.994 17.255 1.00 72.31 91 ALA A C 1
ATOM 711 O O . ALA A 1 91 ? -20.033 -0.742 16.433 1.00 72.31 91 ALA A O 1
ATOM 712 N N . TYR A 1 92 ? -20.719 -1.816 18.292 1.00 77.81 92 TYR A N 1
ATOM 713 C CA . TYR A 1 92 ? -19.468 -2.542 18.518 1.00 77.81 92 TYR A CA 1
ATOM 714 C C . TYR A 1 92 ? -19.178 -3.527 17.381 1.00 77.81 92 TYR A C 1
ATOM 716 O O . TYR A 1 92 ? -18.089 -3.514 16.803 1.00 77.81 92 TYR A O 1
ATOM 724 N N . LYS A 1 93 ? -20.174 -4.349 17.015 1.00 81.88 93 LYS A N 1
ATOM 725 C CA . LYS A 1 93 ? -20.048 -5.300 15.902 1.00 81.88 93 LYS A CA 1
ATOM 726 C C . LYS A 1 93 ? -19.713 -4.582 14.601 1.00 81.88 93 LYS A C 1
ATOM 728 O O . LYS A 1 93 ? -18.775 -4.990 13.929 1.00 81.88 93 LYS A O 1
ATOM 733 N N . LYS A 1 94 ? -20.409 -3.483 14.293 1.00 81.88 94 LYS A N 1
ATOM 734 C CA . LYS A 1 94 ? -20.163 -2.691 13.081 1.00 81.88 94 LYS A CA 1
ATOM 735 C C . LYS A 1 94 ? -18.747 -2.109 13.031 1.00 81.88 94 LYS A C 1
ATOM 737 O O . LYS A 1 94 ? -18.103 -2.183 11.992 1.00 81.88 94 LYS A O 1
ATOM 742 N N . GLY A 1 95 ? -18.242 -1.560 14.138 1.00 80.06 95 GLY A N 1
ATOM 743 C CA . GLY A 1 95 ? -16.873 -1.037 14.193 1.00 80.06 95 GLY A CA 1
ATOM 744 C C . GLY A 1 95 ? -15.812 -2.127 14.004 1.00 80.06 95 GLY A C 1
ATOM 745 O O . GLY A 1 95 ? -14.849 -1.929 13.265 1.00 80.06 95 GLY A O 1
ATOM 746 N N . MET A 1 96 ? -16.022 -3.304 14.603 1.00 83.00 96 MET A N 1
ATOM 747 C CA . MET A 1 96 ? -15.130 -4.456 14.433 1.00 83.00 96 MET A CA 1
ATOM 748 C C . MET A 1 96 ? -15.157 -5.001 13.001 1.00 83.00 96 MET A C 1
ATOM 750 O O . MET A 1 96 ? -14.129 -5.422 12.476 1.00 83.00 96 MET A O 1
ATOM 754 N N . ASP A 1 97 ? -16.327 -4.977 12.368 1.00 88.56 97 ASP A N 1
ATOM 755 C CA . ASP A 1 97 ? -16.507 -5.430 10.992 1.00 88.56 97 ASP A CA 1
ATOM 756 C C . ASP A 1 97 ? -15.761 -4.521 10.007 1.00 88.56 97 ASP A C 1
ATOM 758 O O . ASP A 1 97 ? -15.010 -5.007 9.166 1.00 88.56 97 ASP A O 1
ATOM 762 N N . ILE A 1 98 ? -15.842 -3.197 10.193 1.00 85.75 98 ILE A N 1
ATOM 763 C CA . ILE A 1 98 ? -15.098 -2.214 9.385 1.00 85.75 98 ILE A CA 1
ATOM 764 C C . ILE A 1 98 ? -13.586 -2.466 9.462 1.00 85.75 98 ILE A C 1
ATOM 766 O O . ILE A 1 98 ? -12.910 -2.474 8.432 1.00 85.75 98 ILE A O 1
ATOM 770 N N . ILE A 1 99 ? -13.047 -2.709 10.662 1.00 87.94 99 ILE A N 1
ATOM 771 C CA . ILE A 1 99 ? -11.615 -2.995 10.834 1.00 87.94 99 ILE A CA 1
ATOM 772 C C . ILE A 1 99 ? -11.243 -4.301 10.128 1.00 87.94 99 ILE A C 1
ATOM 774 O O . ILE A 1 99 ? -10.277 -4.327 9.366 1.00 87.94 99 ILE A O 1
ATOM 778 N N . LYS A 1 100 ? -12.016 -5.375 10.332 1.00 89.75 100 LYS A N 1
ATOM 779 C CA . LYS A 1 100 ? -11.757 -6.678 9.700 1.00 89.75 100 LYS A CA 1
ATOM 780 C C . LYS A 1 100 ? -11.771 -6.583 8.179 1.00 89.75 100 LYS A C 1
ATOM 782 O O . LYS A 1 100 ? -10.838 -7.059 7.540 1.00 89.75 100 LYS A O 1
ATOM 787 N N . ILE A 1 101 ? -12.785 -5.935 7.611 1.00 92.06 101 ILE A N 1
ATOM 788 C CA . ILE A 1 101 ? -12.912 -5.744 6.163 1.00 92.06 101 ILE A CA 1
ATOM 789 C C . ILE A 1 101 ? -11.724 -4.939 5.624 1.00 92.06 101 ILE A C 1
ATOM 791 O O . ILE A 1 101 ? -11.141 -5.322 4.613 1.00 92.06 101 ILE A O 1
ATOM 795 N N . THR A 1 102 ? -11.316 -3.874 6.321 1.00 89.75 102 THR A N 1
ATOM 796 C CA . THR A 1 102 ? -10.171 -3.044 5.907 1.00 89.75 102 THR A CA 1
ATOM 797 C C . THR A 1 102 ? -8.865 -3.840 5.907 1.00 89.75 102 THR A C 1
ATOM 799 O O . THR A 1 102 ? -8.101 -3.773 4.947 1.00 89.75 102 THR A O 1
ATOM 802 N N . VAL A 1 103 ? -8.619 -4.641 6.948 1.00 92.56 103 VAL A N 1
ATOM 803 C CA . VAL A 1 103 ? -7.420 -5.492 7.038 1.00 92.56 103 VAL A CA 1
ATOM 804 C C . VAL A 1 103 ? -7.415 -6.555 5.939 1.00 92.56 103 VAL A C 1
ATOM 806 O O . VAL A 1 103 ? -6.393 -6.753 5.286 1.00 92.56 103 VAL A O 1
ATOM 809 N N . VAL A 1 104 ? -8.553 -7.206 5.689 1.00 93.31 104 VAL A N 1
ATOM 810 C CA . VAL A 1 104 ? -8.676 -8.201 4.614 1.00 93.31 104 VAL A CA 1
ATOM 811 C C . VAL A 1 104 ? -8.433 -7.561 3.246 1.00 93.31 104 VAL A C 1
ATOM 813 O O . VAL A 1 104 ? -7.705 -8.130 2.436 1.00 93.31 104 VAL A O 1
ATOM 816 N N . ALA A 1 105 ? -8.967 -6.363 2.997 1.00 90.19 105 ALA A N 1
ATOM 817 C CA . ALA A 1 105 ? -8.733 -5.638 1.751 1.00 90.19 105 ALA A CA 1
ATOM 818 C C . ALA A 1 105 ? -7.245 -5.311 1.540 1.00 90.19 105 ALA A C 1
ATOM 820 O O . ALA A 1 105 ? -6.721 -5.556 0.455 1.00 90.19 105 ALA A O 1
ATOM 821 N N . LEU A 1 106 ? -6.544 -4.833 2.576 1.00 91.75 106 LEU A N 1
ATOM 822 C CA . LEU A 1 106 ? -5.099 -4.586 2.502 1.00 91.75 106 LEU A CA 1
ATOM 823 C C . LEU A 1 106 ? -4.323 -5.862 2.172 1.00 91.75 106 LEU A C 1
ATOM 825 O O . LEU A 1 106 ? -3.471 -5.851 1.284 1.00 91.75 106 LEU A O 1
ATOM 829 N N . ILE A 1 107 ? -4.646 -6.969 2.846 1.00 94.19 107 ILE A N 1
ATOM 830 C CA . ILE A 1 107 ? -4.004 -8.260 2.587 1.00 94.19 107 ILE A CA 1
ATOM 831 C C . ILE A 1 107 ? -4.214 -8.675 1.131 1.00 94.19 107 ILE A C 1
ATOM 833 O O . ILE A 1 107 ? -3.252 -9.068 0.486 1.00 94.19 107 ILE A O 1
ATOM 837 N N . ILE A 1 108 ? -5.430 -8.557 0.593 1.00 93.62 108 ILE A N 1
ATOM 838 C CA . ILE A 1 108 ? -5.726 -8.939 -0.796 1.00 93.62 108 ILE A CA 1
ATOM 839 C C . ILE A 1 108 ? -4.939 -8.078 -1.790 1.00 93.62 108 ILE A C 1
ATOM 841 O O . ILE A 1 108 ? -4.370 -8.622 -2.734 1.00 93.62 108 ILE A O 1
ATOM 845 N N . ILE A 1 109 ? -4.869 -6.760 -1.578 1.00 90.38 109 ILE A N 1
ATOM 846 C CA . ILE A 1 109 ? -4.144 -5.842 -2.471 1.00 90.38 109 ILE A CA 1
ATOM 847 C C . ILE A 1 109 ? -2.653 -6.205 -2.517 1.00 90.38 109 ILE A C 1
ATOM 849 O O . ILE A 1 109 ? -2.099 -6.423 -3.597 1.00 90.38 109 ILE A O 1
ATOM 853 N N . TYR A 1 110 ? -2.008 -6.340 -1.354 1.00 88.94 110 TYR A N 1
ATOM 854 C CA . TYR A 1 110 ? -0.582 -6.672 -1.296 1.00 88.94 110 TYR A CA 1
ATOM 855 C C . TYR A 1 110 ? -0.291 -8.122 -1.701 1.00 88.94 110 TYR A C 1
ATOM 857 O O . TYR A 1 110 ? 0.727 -8.382 -2.341 1.00 88.94 110 TYR A O 1
ATOM 865 N N . ALA A 1 111 ? -1.185 -9.065 -1.392 1.00 91.25 111 ALA A N 1
ATOM 866 C CA . ALA A 1 111 ? -1.057 -10.451 -1.831 1.00 91.25 111 ALA A CA 1
ATOM 867 C C . ALA A 1 111 ? -1.174 -10.565 -3.353 1.00 91.25 111 ALA A C 1
ATOM 869 O O . ALA A 1 111 ? -0.385 -11.277 -3.963 1.00 91.25 111 ALA A O 1
ATOM 870 N N . SER A 1 112 ? -2.103 -9.835 -3.978 1.00 90.25 112 SER A N 1
ATOM 871 C CA . SER A 1 112 ? -2.226 -9.792 -5.438 1.00 90.25 112 SER A CA 1
ATOM 872 C C . SER A 1 112 ? -0.934 -9.301 -6.082 1.00 90.25 112 SER A C 1
ATOM 874 O O . SER A 1 112 ? -0.457 -9.914 -7.035 1.00 90.25 112 SER A O 1
ATOM 876 N N . TRP A 1 113 ? -0.344 -8.227 -5.548 1.00 86.25 113 TRP A N 1
ATOM 877 C CA . TRP A 1 113 ? 0.940 -7.728 -6.037 1.00 86.25 113 TRP A CA 1
ATOM 878 C C . TRP A 1 113 ? 2.044 -8.786 -5.897 1.00 86.25 113 TRP A C 1
ATOM 880 O O . TRP A 1 113 ? 2.746 -9.073 -6.863 1.00 86.25 113 TRP A O 1
ATOM 890 N N . LEU A 1 114 ? 2.138 -9.445 -4.739 1.00 86.38 114 LEU A N 1
ATOM 891 C CA . LEU A 1 114 ? 3.132 -10.491 -4.486 1.00 86.38 114 LEU A CA 1
ATOM 892 C C . LEU A 1 114 ? 2.972 -11.697 -5.423 1.00 86.38 114 L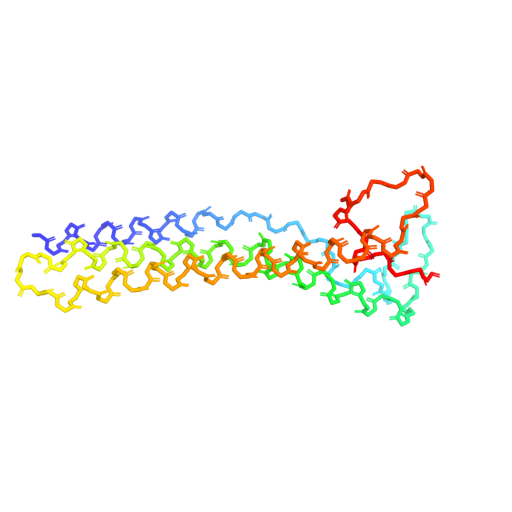EU A C 1
ATOM 894 O O . LEU A 1 114 ? 3.969 -12.213 -5.924 1.00 86.38 114 LEU A O 1
ATOM 898 N N . VAL A 1 115 ? 1.739 -12.131 -5.694 1.00 87.44 115 VAL A N 1
ATOM 899 C CA . VAL A 1 115 ? 1.461 -13.245 -6.615 1.00 87.44 115 VAL A CA 1
ATOM 900 C C . VAL A 1 115 ? 1.897 -12.899 -8.038 1.00 87.44 115 VAL A C 1
ATOM 902 O O . VAL A 1 115 ? 2.535 -13.727 -8.686 1.00 87.44 115 VAL A O 1
ATOM 905 N N . VAL A 1 116 ? 1.618 -11.682 -8.515 1.00 85.62 116 VAL A N 1
ATOM 906 C CA . VAL A 1 116 ? 2.084 -11.228 -9.837 1.00 85.62 116 VAL A CA 1
ATOM 907 C C . VAL A 1 116 ? 3.612 -11.229 -9.896 1.00 85.62 116 VAL A C 1
ATOM 909 O O . VAL A 1 116 ? 4.177 -11.795 -10.832 1.00 85.62 116 VAL A O 1
ATOM 912 N N . GLN A 1 117 ? 4.285 -10.694 -8.870 1.00 81.31 117 GLN A N 1
ATOM 913 C CA . GLN A 1 117 ? 5.751 -10.714 -8.797 1.00 81.31 117 GLN A CA 1
ATOM 914 C C . GLN A 1 117 ? 6.314 -12.135 -8.805 1.00 81.31 117 GLN A C 1
ATOM 916 O O . GLN A 1 117 ? 7.310 -12.393 -9.475 1.00 81.31 117 GLN A O 1
ATOM 921 N N . PHE A 1 118 ? 5.673 -13.055 -8.086 1.00 83.69 118 PHE A N 1
ATOM 922 C CA . PHE A 1 118 ? 6.096 -14.447 -8.014 1.00 83.69 118 PHE A CA 1
ATOM 923 C C . PHE A 1 118 ? 5.965 -15.154 -9.368 1.00 83.69 118 PHE A C 1
ATOM 925 O O . PHE A 1 118 ? 6.904 -15.811 -9.813 1.00 83.69 118 PHE A O 1
ATOM 932 N N . VAL A 1 119 ? 4.832 -14.982 -10.057 1.00 84.31 119 VAL A N 1
ATOM 933 C CA . VAL A 1 119 ? 4.612 -15.578 -11.385 1.00 84.31 119 VAL A CA 1
ATOM 934 C C . VAL A 1 119 ? 5.604 -15.014 -12.403 1.00 84.31 119 VAL A C 1
ATOM 936 O O . VAL A 1 119 ? 6.247 -15.786 -13.112 1.00 84.31 119 VAL A O 1
ATOM 939 N N . LEU A 1 120 ? 5.785 -13.691 -12.447 1.00 80.25 120 LEU A N 1
ATOM 940 C CA . LEU A 1 120 ? 6.745 -13.055 -13.356 1.00 80.25 120 LEU A CA 1
ATOM 941 C C . LEU A 1 120 ? 8.194 -13.444 -13.031 1.00 80.25 120 LEU A C 1
ATOM 943 O O . LEU A 1 120 ? 8.978 -13.686 -13.942 1.00 80.25 120 LEU A O 1
ATOM 947 N N . GLY A 1 121 ? 8.546 -13.565 -11.749 1.00 75.25 121 GLY A N 1
ATOM 948 C CA . GLY A 1 121 ? 9.882 -13.978 -11.316 1.00 75.25 121 GLY A CA 1
ATOM 949 C C . GLY A 1 121 ? 10.248 -15.393 -11.765 1.00 75.25 121 GLY A C 1
ATOM 950 O O . GLY A 1 121 ? 11.383 -15.632 -12.164 1.00 75.25 121 GLY A O 1
ATOM 951 N N . ILE A 1 122 ? 9.287 -16.323 -11.766 1.00 78.00 122 ILE A N 1
ATOM 952 C CA . ILE A 1 122 ? 9.500 -17.680 -12.292 1.00 78.00 122 ILE A CA 1
ATOM 953 C C . ILE A 1 122 ? 9.696 -17.641 -13.813 1.00 78.00 122 ILE A C 1
ATOM 955 O O . ILE A 1 122 ? 10.612 -18.283 -14.325 1.00 78.00 122 ILE A O 1
ATOM 959 N N . LEU A 1 123 ? 8.863 -16.885 -14.533 1.00 76.31 123 LEU A N 1
ATOM 960 C CA . LEU A 1 123 ? 8.875 -16.844 -16.001 1.00 76.31 123 LEU A CA 1
ATOM 961 C C . LEU A 1 123 ? 10.093 -16.107 -16.586 1.00 76.31 123 LEU A C 1
ATOM 963 O O . LEU A 1 123 ? 10.572 -16.491 -17.649 1.00 76.31 123 LEU A O 1
ATOM 967 N N . THR A 1 124 ? 10.605 -15.089 -15.891 1.00 69.25 124 THR A N 1
ATOM 968 C CA . THR A 1 124 ? 11.733 -14.244 -16.333 1.00 69.25 124 THR A CA 1
ATOM 969 C C . THR A 1 124 ? 13.075 -14.675 -15.714 1.00 69.25 124 THR A C 1
ATOM 971 O O . THR A 1 124 ? 14.087 -13.995 -15.874 1.00 69.25 124 THR A O 1
ATOM 974 N N . SER A 1 125 ? 13.126 -15.807 -15.002 1.00 61.69 125 SER A N 1
ATOM 975 C CA . SER A 1 125 ? 14.350 -16.278 -14.337 1.00 61.69 125 SER A CA 1
ATOM 976 C C . SER A 1 125 ? 15.458 -16.682 -15.330 1.00 61.69 125 SER A C 1
ATOM 978 O O . SER A 1 125 ? 15.540 -17.814 -15.800 1.00 61.69 125 SER A O 1
ATOM 980 N N . GLY A 1 126 ? 16.339 -15.730 -15.651 1.00 61.62 126 GLY A N 1
ATOM 981 C CA . GLY A 1 126 ? 17.681 -15.983 -16.184 1.00 61.62 126 GLY A CA 1
ATOM 982 C C . GLY A 1 126 ? 18.674 -16.361 -15.069 1.00 61.62 126 GLY A C 1
ATOM 983 O O . GLY A 1 126 ? 18.342 -16.212 -13.892 1.00 61.62 126 GLY A O 1
ATOM 984 N N . PRO A 1 127 ? 19.899 -16.817 -15.405 1.00 56.53 127 PRO A N 1
ATOM 985 C CA . PRO A 1 127 ? 20.894 -17.335 -14.448 1.00 56.53 127 PRO A CA 1
ATOM 986 C C . PRO A 1 127 ? 21.288 -16.363 -13.317 1.00 56.53 127 PRO A C 1
ATOM 988 O O . PRO A 1 127 ? 21.826 -16.804 -12.302 1.00 56.53 127 PRO A O 1
ATOM 991 N N . ASP A 1 128 ? 20.953 -15.076 -13.453 1.00 58.22 128 ASP A N 1
ATOM 992 C CA . ASP A 1 128 ? 21.370 -13.999 -12.552 1.00 58.22 128 ASP A CA 1
ATOM 993 C C . ASP A 1 128 ? 20.189 -13.361 -11.782 1.00 58.22 128 ASP A C 1
ATOM 995 O O . ASP A 1 128 ? 20.383 -12.408 -11.026 1.00 58.22 128 ASP A O 1
ATOM 999 N N . GLN A 1 129 ? 18.952 -13.846 -11.976 1.00 61.09 129 GLN A N 1
ATOM 1000 C CA . GLN A 1 129 ? 17.736 -13.239 -11.417 1.00 61.09 129 GLN A CA 1
ATOM 1001 C C . GLN A 1 129 ? 17.190 -14.048 -10.232 1.00 61.09 129 GLN A C 1
ATOM 1003 O O . GLN A 1 129 ? 16.923 -15.246 -10.325 1.00 61.09 129 GLN A O 1
ATOM 1008 N N . THR A 1 130 ? 16.980 -13.380 -9.097 1.00 62.50 130 THR A N 1
ATOM 1009 C CA . THR A 1 130 ? 16.269 -13.944 -7.944 1.00 62.50 130 THR A CA 1
ATOM 1010 C C . THR A 1 130 ? 14.778 -14.108 -8.254 1.00 62.50 130 THR A C 1
ATOM 1012 O O . THR A 1 130 ? 14.184 -13.280 -8.937 1.00 62.50 130 THR A O 1
ATOM 1015 N N . TRP A 1 131 ? 14.133 -15.130 -7.679 1.00 59.75 131 TRP A N 1
ATOM 1016 C CA . TRP A 1 131 ? 12.678 -15.374 -7.781 1.00 59.75 131 TRP A CA 1
ATOM 1017 C C . TRP A 1 131 ? 11.807 -14.187 -7.323 1.00 59.75 131 TRP A C 1
ATOM 1019 O O . TRP A 1 131 ? 10.611 -14.140 -7.604 1.00 59.75 131 TRP A O 1
ATOM 1029 N N . TYR A 1 132 ? 12.405 -13.238 -6.601 1.00 62.19 132 TYR A N 1
ATOM 1030 C CA . TYR A 1 132 ? 11.801 -11.984 -6.188 1.00 62.19 132 TYR A CA 1
ATOM 1031 C C . TYR A 1 132 ? 12.588 -10.811 -6.770 1.00 62.19 132 TYR A C 1
ATOM 1033 O O . TYR A 1 132 ? 13.746 -10.594 -6.411 1.00 62.19 132 TYR A O 1
ATOM 1041 N N . ASN A 1 133 ? 11.940 -10.036 -7.635 1.00 65.12 133 ASN A N 1
ATOM 1042 C CA . ASN A 1 133 ? 12.404 -8.726 -8.069 1.00 65.12 133 ASN A CA 1
ATOM 1043 C C . ASN A 1 133 ? 11.174 -7.798 -8.136 1.00 65.12 133 ASN A C 1
ATOM 1045 O O . ASN A 1 133 ? 10.249 -8.106 -8.882 1.00 65.12 133 ASN A O 1
ATOM 1049 N N . PRO A 1 134 ? 11.103 -6.700 -7.357 1.00 64.44 134 PRO A N 1
ATOM 1050 C CA . PRO A 1 134 ? 9.929 -5.824 -7.290 1.00 64.44 134 PRO A CA 1
ATOM 1051 C C . PRO A 1 134 ? 9.714 -4.950 -8.542 1.00 64.44 134 PRO A C 1
ATOM 1053 O O . PRO A 1 134 ? 8.696 -4.256 -8.620 1.00 64.44 134 PRO A O 1
ATOM 1056 N N . THR A 1 135 ? 10.638 -4.959 -9.512 1.00 67.69 135 THR A N 1
ATOM 1057 C CA . THR A 1 135 ? 10.549 -4.156 -10.746 1.00 67.69 135 THR A CA 1
ATOM 1058 C C . THR A 1 135 ? 10.118 -4.954 -11.977 1.00 67.69 135 THR A C 1
ATOM 1060 O O . THR A 1 135 ? 9.803 -4.361 -12.997 1.00 67.69 135 THR A O 1
ATOM 1063 N N . THR A 1 136 ? 9.997 -6.281 -11.909 1.00 68.50 136 THR A N 1
ATOM 1064 C CA . THR A 1 136 ? 9.669 -7.097 -13.100 1.00 68.50 136 THR A CA 1
ATOM 1065 C C . THR A 1 136 ? 8.326 -6.758 -13.746 1.00 68.50 136 THR A C 1
ATOM 1067 O O . THR A 1 136 ? 8.197 -6.832 -14.959 1.00 68.50 136 THR A O 1
ATOM 1070 N N . TRP A 1 137 ? 7.324 -6.335 -12.970 1.00 68.12 137 TRP A N 1
ATOM 1071 C CA . TRP A 1 137 ? 6.006 -5.965 -13.504 1.00 68.12 137 TRP A CA 1
ATOM 1072 C C . TRP A 1 137 ? 5.970 -4.614 -14.222 1.00 68.12 137 TRP A C 1
ATOM 1074 O O . TRP A 1 137 ? 4.957 -4.289 -14.835 1.00 68.12 137 TRP A O 1
ATOM 1084 N N . ASN A 1 138 ? 7.033 -3.812 -14.111 1.00 64.94 138 ASN A N 1
ATOM 1085 C CA . ASN A 1 138 ? 7.118 -2.491 -14.732 1.00 64.94 138 ASN A CA 1
ATOM 1086 C C . ASN A 1 138 ? 8.239 -2.354 -15.762 1.00 64.94 138 ASN A C 1
ATOM 1088 O O . ASN A 1 138 ? 8.385 -1.287 -16.351 1.00 64.94 138 ASN A O 1
ATOM 1092 N N . GLN A 1 139 ? 8.974 -3.436 -16.005 1.00 63.50 139 GLN A N 1
ATOM 1093 C CA . GLN A 1 139 ? 9.963 -3.549 -17.066 1.00 63.50 139 GLN A CA 1
ATOM 1094 C C . GLN A 1 139 ? 9.372 -4.411 -18.179 1.00 63.50 139 GLN A C 1
ATOM 1096 O O . GLN A 1 139 ? 9.670 -5.595 -18.304 1.00 63.50 139 GLN A O 1
ATOM 1101 N N . PHE A 1 140 ? 8.458 -3.823 -18.947 1.00 62.25 140 PHE A N 1
ATOM 1102 C CA . PHE A 1 140 ? 8.088 -4.391 -20.237 1.00 62.25 140 PHE A CA 1
ATOM 1103 C C . PHE A 1 140 ? 9.160 -3.945 -21.225 1.00 62.25 140 PHE A C 1
ATOM 1105 O O . PHE A 1 140 ? 9.305 -2.742 -21.427 1.00 62.25 140 PHE A O 1
ATOM 1112 N N . ASP A 1 141 ? 9.925 -4.895 -21.770 1.00 56.31 141 ASP A N 1
ATOM 1113 C CA . ASP A 1 141 ? 10.957 -4.598 -22.764 1.00 56.31 141 ASP A CA 1
ATOM 1114 C C . ASP A 1 141 ? 10.314 -3.931 -23.984 1.00 56.31 141 ASP A C 1
ATOM 1116 O O . ASP A 1 141 ? 9.616 -4.549 -24.796 1.00 56.31 141 ASP A O 1
ATOM 1120 N N . CYS A 1 142 ? 10.575 -2.637 -24.041 1.00 57.31 142 CYS A N 1
ATOM 1121 C CA . CYS A 1 142 ? 10.473 -1.730 -25.153 1.00 57.31 142 CYS A CA 1
ATOM 1122 C C . CYS A 1 142 ? 11.849 -1.064 -25.271 1.00 57.31 142 CYS A C 1
ATOM 1124 O O . CYS A 1 142 ? 12.261 -0.827 -26.420 1.00 57.31 142 CYS A O 1
#